Protein AF-A0A4R1EXM4-F1 (afdb_monomer_lite)

pLDDT: mean 75.03, std 13.16, ran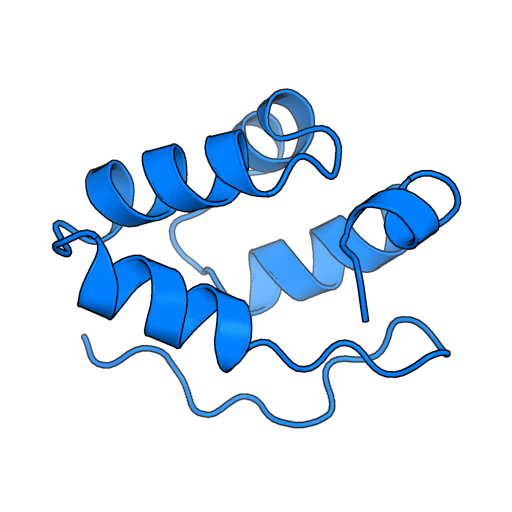ge [45.34, 89.5]

Foldseek 3Di:
DQLVVCLVVLVLLLVVVCVLVVQDDPVLSVVCSSPPVSQLVCQCVRVVDDSVLSVCSVVQQDQDPVSDRPDRPRRDD

Sequence (77 aa):
MHMNELAGKWHEIKGSIKEYFANFTDDDMLEIEADHEKLLGKVQQRYNLDEEGAEALISNMKIADDGKIIDSSIPPE

Structure (mmCIF, N/CA/C/O backbone):
data_AF-A0A4R1EXM4-F1
#
_entry.id   AF-A0A4R1EXM4-F1
#
loop_
_atom_site.group_PDB
_atom_site.id
_atom_site.type_symbol
_atom_site.label_atom_id
_atom_site.label_alt_id
_atom_site.label_comp_id
_atom_site.label_asym_id
_atom_site.label_entity_id
_atom_site.label_seq_id
_atom_site.pdbx_PDB_ins_code
_atom_site.Cartn_x
_atom_site.Cartn_y
_atom_site.Cartn_z
_atom_site.occupancy
_atom_site.B_iso_or_equiv
_atom_site.auth_seq_id
_atom_site.auth_comp_id
_atom_site.auth_asym_id
_atom_site.auth_atom_id
_atom_site.pdbx_PDB_model_num
ATOM 1 N N . MET A 1 1 ? 17.609 -1.227 2.500 1.00 45.34 1 MET A N 1
ATOM 2 C CA . MET A 1 1 ? 17.698 -1.649 1.086 1.00 45.34 1 MET A CA 1
ATOM 3 C C . MET A 1 1 ? 16.846 -0.680 0.291 1.00 45.34 1 MET A C 1
ATOM 5 O O . MET A 1 1 ? 15.758 -0.369 0.756 1.00 45.34 1 MET A O 1
ATOM 9 N N . HIS A 1 2 ? 17.354 -0.118 -0.805 1.00 49.91 2 HIS A N 1
ATOM 10 C CA . HIS A 1 2 ? 16.588 0.834 -1.615 1.00 49.91 2 HIS A CA 1
ATOM 11 C C . HIS A 1 2 ? 15.622 0.065 -2.528 1.00 49.91 2 HIS A C 1
ATOM 13 O O . HIS A 1 2 ? 16.042 -0.857 -3.224 1.00 49.91 2 HIS A O 1
ATOM 19 N N . MET A 1 3 ? 14.346 0.469 -2.555 1.00 57.62 3 MET A N 1
ATOM 20 C CA . MET A 1 3 ? 13.302 -0.099 -3.431 1.00 57.62 3 MET A CA 1
ATOM 21 C C . MET A 1 3 ? 13.709 -0.139 -4.918 1.00 57.62 3 MET A C 1
ATOM 23 O O . MET A 1 3 ? 13.254 -1.000 -5.663 1.00 57.62 3 MET A O 1
ATOM 27 N N . ASN A 1 4 ? 14.660 0.707 -5.326 1.00 58.47 4 ASN A N 1
ATOM 28 C CA . ASN A 1 4 ? 15.223 0.750 -6.675 1.00 58.47 4 ASN A CA 1
ATOM 29 C C . ASN A 1 4 ? 15.822 -0.578 -7.179 1.00 58.47 4 ASN A C 1
ATOM 31 O O . ASN A 1 4 ? 15.804 -0.827 -8.381 1.00 58.47 4 ASN A O 1
ATOM 35 N N . GLU A 1 5 ? 16.357 -1.434 -6.303 1.00 60.94 5 GLU A N 1
ATOM 36 C CA . GLU A 1 5 ? 16.928 -2.735 -6.708 1.00 60.94 5 GLU A CA 1
ATOM 37 C C . GLU A 1 5 ? 15.859 -3.831 -6.855 1.00 60.94 5 GLU A C 1
ATOM 39 O O . GLU A 1 5 ? 16.103 -4.890 -7.436 1.00 60.94 5 GLU A O 1
ATOM 44 N N . LEU A 1 6 ? 14.645 -3.566 -6.368 1.00 65.25 6 LEU A N 1
ATOM 45 C CA . LEU A 1 6 ? 13.546 -4.522 -6.337 1.00 65.25 6 LEU A CA 1
ATOM 46 C C . LEU A 1 6 ? 12.743 -4.540 -7.640 1.00 65.25 6 LEU A C 1
ATOM 48 O O . LEU A 1 6 ? 11.957 -5.461 -7.829 1.00 65.25 6 LEU A O 1
ATOM 52 N N . ALA A 1 7 ? 12.979 -3.614 -8.577 1.00 67.12 7 ALA A N 1
ATOM 53 C CA . ALA A 1 7 ? 12.280 -3.560 -9.866 1.00 67.12 7 ALA A CA 1
ATOM 54 C C . ALA A 1 7 ? 12.363 -4.886 -10.652 1.00 67.12 7 ALA A C 1
ATOM 56 O O . ALA A 1 7 ? 11.371 -5.338 -11.220 1.00 67.12 7 ALA A O 1
ATOM 57 N N . GLY A 1 8 ? 13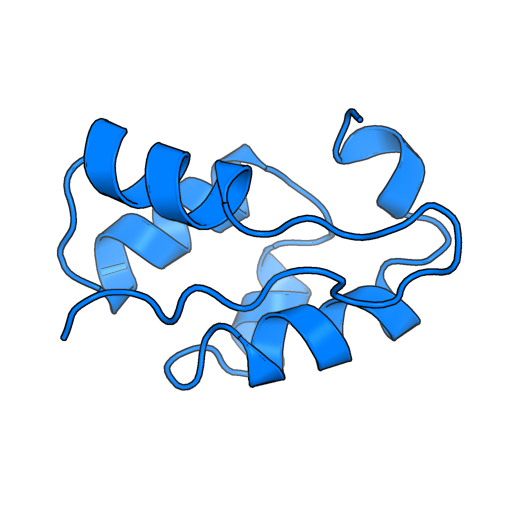.517 -5.567 -10.624 1.00 72.19 8 GLY A N 1
ATOM 58 C CA . GLY A 1 8 ? 13.694 -6.869 -11.283 1.00 72.19 8 GLY A CA 1
ATOM 59 C C . GLY A 1 8 ? 12.935 -8.024 -10.616 1.00 72.19 8 GLY A C 1
ATOM 60 O O . GLY A 1 8 ? 12.577 -8.987 -11.289 1.00 72.19 8 GLY A O 1
ATOM 61 N N . LYS A 1 9 ? 12.653 -7.912 -9.312 1.00 74.19 9 LYS A N 1
ATOM 62 C CA . LYS A 1 9 ? 11.903 -8.891 -8.504 1.00 74.19 9 LYS A CA 1
ATOM 63 C C . LYS A 1 9 ? 10.509 -8.387 -8.108 1.00 74.19 9 LYS A C 1
ATOM 65 O O . LYS A 1 9 ? 9.827 -9.026 -7.309 1.00 74.19 9 LYS A O 1
ATOM 70 N N . TRP A 1 10 ? 10.051 -7.268 -8.678 1.00 79.25 10 TRP A N 1
ATOM 71 C CA . TRP A 1 10 ? 8.802 -6.603 -8.290 1.00 79.25 10 TRP A CA 1
ATOM 72 C C . TRP A 1 10 ? 7.602 -7.535 -8.413 1.00 79.25 10 TRP A C 1
ATOM 74 O O . TRP A 1 10 ? 6.701 -7.515 -7.584 1.00 79.25 10 TRP A O 1
ATOM 84 N N . HIS A 1 11 ? 7.614 -8.409 -9.420 1.00 78.38 11 HIS A N 1
ATOM 85 C CA . HIS A 1 11 ? 6.551 -9.381 -9.639 1.00 78.38 11 HIS A CA 1
ATOM 86 C C . HIS A 1 11 ? 6.421 -10.417 -8.512 1.00 78.38 11 HIS A C 1
ATOM 88 O O . HIS A 1 11 ? 5.311 -10.859 -8.229 1.00 78.38 11 HIS A O 1
ATOM 94 N N . GLU A 1 12 ? 7.528 -10.803 -7.877 1.00 78.88 12 GLU A N 1
ATOM 95 C CA . GLU A 1 12 ? 7.520 -11.716 -6.728 1.00 78.88 12 GLU A CA 1
ATOM 96 C C . GLU A 1 12 ? 7.166 -10.952 -5.448 1.00 78.88 12 GLU A C 1
ATOM 98 O O . GLU A 1 12 ? 6.358 -11.393 -4.633 1.00 78.88 12 GLU A O 1
ATOM 103 N N . ILE A 1 13 ? 7.706 -9.741 -5.325 1.00 78.12 13 ILE A N 1
ATOM 104 C CA . ILE A 1 13 ? 7.536 -8.866 -4.170 1.00 78.12 13 ILE A CA 1
ATOM 105 C C . ILE A 1 13 ? 6.105 -8.343 -4.043 1.00 78.12 13 ILE A C 1
ATOM 107 O O . ILE A 1 13 ? 5.572 -8.321 -2.942 1.00 78.12 13 ILE A O 1
ATOM 111 N N . LYS A 1 14 ? 5.430 -7.980 -5.137 1.00 80.62 14 LYS A N 1
ATOM 112 C CA . LYS A 1 14 ? 4.049 -7.470 -5.086 1.00 80.62 14 LYS A CA 1
ATOM 113 C C . LYS A 1 14 ? 3.069 -8.440 -4.416 1.00 80.62 14 LYS A C 1
ATOM 115 O O . LYS A 1 14 ? 2.099 -7.990 -3.819 1.00 80.62 14 LYS A O 1
ATOM 120 N N . GLY A 1 15 ? 3.309 -9.754 -4.508 1.00 79.94 15 GLY A N 1
ATOM 121 C CA . GLY A 1 15 ? 2.483 -10.766 -3.843 1.00 79.94 15 GLY A CA 1
ATOM 122 C C . GLY A 1 15 ? 2.618 -10.654 -2.330 1.00 79.94 15 GLY A C 1
ATOM 123 O O . GLY A 1 15 ? 1.634 -10.427 -1.636 1.00 79.94 15 GLY A O 1
ATOM 124 N N . SER A 1 16 ? 3.863 -10.666 -1.862 1.00 78.88 16 SER A N 1
ATOM 125 C CA . SER A 1 16 ? 4.246 -10.384 -0.479 1.00 78.88 16 SER A CA 1
ATOM 126 C C . SER A 1 16 ? 3.688 -9.042 0.028 1.00 78.88 16 SER A C 1
ATOM 128 O O . SER A 1 16 ? 3.142 -8.968 1.128 1.00 78.88 16 SER A O 1
ATOM 130 N N . ILE A 1 17 ? 3.775 -7.978 -0.780 1.00 79.50 17 ILE A N 1
ATOM 131 C CA . ILE A 1 17 ? 3.260 -6.645 -0.433 1.00 79.50 17 ILE A CA 1
ATOM 132 C C . ILE A 1 17 ? 1.742 -6.661 -0.289 1.00 79.50 17 ILE A C 1
ATOM 134 O O . ILE A 1 17 ? 1.222 -6.127 0.683 1.00 79.50 17 ILE A O 1
ATOM 138 N N . LYS A 1 18 ? 1.030 -7.296 -1.217 1.00 81.38 18 LYS A N 1
ATOM 139 C CA . LYS A 1 18 ? -0.425 -7.454 -1.160 1.00 81.38 18 LYS A CA 1
ATOM 140 C C . LYS A 1 18 ? -0.875 -8.289 0.043 1.00 81.38 18 LYS A C 1
ATOM 142 O O . LYS A 1 18 ? -1.909 -7.995 0.630 1.00 81.38 18 LYS A O 1
ATOM 147 N N . GLU A 1 19 ? -0.117 -9.316 0.423 1.00 80.50 19 GLU A N 1
ATOM 148 C CA . GLU A 1 19 ? -0.402 -10.091 1.637 1.00 80.50 19 GLU A CA 1
ATOM 149 C C . GLU A 1 19 ? -0.205 -9.256 2.908 1.00 80.50 19 GLU A C 1
ATOM 151 O O . GLU A 1 19 ? -1.009 -9.356 3.833 1.00 80.50 19 GLU A O 1
ATOM 156 N N . TYR A 1 20 ? 0.825 -8.406 2.948 1.00 78.00 20 TYR A N 1
ATOM 157 C CA . TYR A 1 20 ? 1.051 -7.486 4.064 1.00 78.00 20 TYR A CA 1
ATOM 158 C C . TYR A 1 20 ? -0.009 -6.376 4.121 1.00 78.00 20 TYR A C 1
ATOM 160 O O . TYR A 1 20 ? -0.572 -6.082 5.175 1.00 78.00 20 TYR A O 1
ATOM 168 N N . PHE A 1 21 ? -0.319 -5.784 2.970 1.00 83.19 21 PHE A N 1
ATOM 169 C CA . PHE A 1 21 ? -1.319 -4.742 2.827 1.00 83.19 21 PHE A CA 1
ATOM 170 C C . PHE A 1 21 ? -2.630 -5.325 2.298 1.00 83.19 21 PHE A C 1
ATOM 172 O O . PHE A 1 21 ? -2.949 -5.198 1.118 1.00 83.19 21 PHE A O 1
ATOM 179 N N . ALA A 1 22 ? -3.435 -5.909 3.186 1.00 79.81 22 ALA A N 1
ATOM 180 C CA . ALA A 1 22 ? -4.725 -6.507 2.826 1.00 79.81 22 ALA A CA 1
ATOM 181 C C . ALA A 1 22 ? -5.694 -5.548 2.090 1.00 79.81 22 ALA A C 1
ATOM 183 O O . ALA A 1 22 ? -6.584 -6.003 1.372 1.00 79.81 22 ALA A O 1
ATOM 184 N N . ASN A 1 23 ? -5.521 -4.228 2.245 1.00 82.00 23 ASN A N 1
ATOM 185 C CA . ASN A 1 23 ? -6.313 -3.199 1.558 1.00 82.00 23 ASN A CA 1
ATOM 186 C C . ASN A 1 23 ? -5.798 -2.833 0.155 1.00 82.00 23 ASN A C 1
ATOM 188 O O . ASN A 1 23 ? -6.429 -2.026 -0.534 1.00 82.00 23 ASN A O 1
ATOM 192 N N . PHE A 1 24 ? -4.659 -3.375 -0.273 1.00 86.06 24 PHE A N 1
ATOM 193 C CA . PHE A 1 24 ? -4.084 -3.095 -1.583 1.00 86.06 24 PHE A CA 1
ATOM 194 C C . PHE A 1 24 ? -4.531 -4.133 -2.607 1.00 86.06 24 PHE A C 1
ATOM 196 O O . PHE A 1 24 ? -4.632 -5.329 -2.331 1.00 86.06 24 PHE A O 1
ATOM 203 N N . THR A 1 25 ? -4.793 -3.663 -3.823 1.00 85.81 25 THR A N 1
ATOM 204 C CA . THR A 1 25 ? -5.179 -4.518 -4.948 1.00 85.81 25 THR A CA 1
ATOM 205 C C . THR A 1 25 ? -4.015 -4.741 -5.906 1.00 85.81 25 THR A C 1
ATOM 207 O O . THR A 1 25 ? -3.009 -4.032 -5.866 1.00 85.81 25 THR A O 1
ATOM 210 N N . ASP A 1 26 ? -4.151 -5.728 -6.797 1.00 84.75 26 ASP A N 1
ATOM 211 C CA . ASP A 1 26 ? -3.176 -5.950 -7.869 1.00 84.75 26 ASP A CA 1
ATOM 212 C C . ASP A 1 26 ? -2.985 -4.703 -8.743 1.00 84.75 26 ASP A C 1
ATOM 214 O O . ASP A 1 26 ? -1.883 -4.475 -9.225 1.00 84.75 26 ASP A O 1
ATOM 218 N N . ASP A 1 27 ? -4.028 -3.884 -8.905 1.00 87.44 27 ASP A N 1
ATOM 219 C CA . ASP A 1 27 ? -3.971 -2.629 -9.655 1.00 87.44 27 ASP A CA 1
ATOM 220 C C . ASP A 1 27 ? -3.100 -1.585 -8.942 1.00 87.44 27 ASP A C 1
ATOM 222 O O . ASP A 1 27 ? -2.186 -1.036 -9.547 1.00 87.44 27 ASP A O 1
ATOM 226 N N . ASP A 1 28 ? -3.260 -1.421 -7.621 1.00 87.62 28 ASP A N 1
ATOM 227 C CA . ASP A 1 28 ? -2.388 -0.535 -6.838 1.00 87.62 28 ASP A CA 1
ATOM 228 C C . ASP A 1 28 ? -0.922 -0.978 -6.931 1.00 87.62 28 ASP A C 1
ATOM 230 O O . ASP A 1 28 ? -0.032 -0.152 -7.107 1.00 87.62 28 ASP A O 1
ATOM 234 N N . MET A 1 29 ? -0.662 -2.288 -6.860 1.00 85.06 29 MET A N 1
ATOM 235 C CA . MET A 1 29 ? 0.684 -2.848 -7.035 1.00 85.06 29 MET A CA 1
ATOM 236 C C . MET A 1 29 ? 1.253 -2.598 -8.437 1.00 85.06 29 MET A C 1
ATOM 238 O O . MET A 1 29 ? 2.466 -2.452 -8.602 1.00 85.06 29 MET A O 1
ATOM 242 N N . LEU A 1 30 ? 0.404 -2.574 -9.462 1.00 85.00 30 LEU A N 1
ATOM 243 C CA . LEU A 1 30 ? 0.823 -2.232 -10.816 1.00 85.00 30 LEU A CA 1
ATOM 244 C C . LEU A 1 30 ? 1.120 -0.744 -10.941 1.00 85.00 30 LEU A C 1
ATOM 246 O O . LEU A 1 30 ? 2.100 -0.411 -11.587 1.00 85.00 30 LEU A O 1
ATOM 250 N N . GLU A 1 31 ? 0.340 0.129 -10.305 1.00 85.44 31 GLU A N 1
ATOM 251 C CA . GLU A 1 31 ? 0.584 1.573 -10.331 1.00 85.44 31 GLU A CA 1
ATOM 252 C C . GLU A 1 31 ? 1.850 1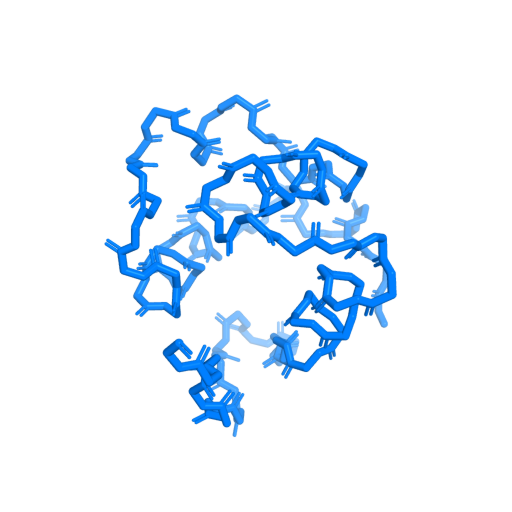.971 -9.570 1.00 85.44 31 GLU A C 1
ATOM 254 O O . GLU A 1 31 ? 2.541 2.904 -9.983 1.00 85.44 31 GLU A O 1
ATOM 259 N N . ILE A 1 32 ? 2.157 1.275 -8.472 1.00 86.25 32 ILE A N 1
ATOM 260 C CA . ILE A 1 32 ? 3.330 1.547 -7.636 1.00 86.25 32 ILE A CA 1
ATOM 261 C C . ILE A 1 32 ? 4.630 1.247 -8.383 1.00 86.25 32 ILE A C 1
ATOM 263 O O . ILE A 1 32 ? 5.580 1.986 -8.203 1.00 86.25 32 ILE A O 1
ATOM 267 N N . GLU A 1 33 ? 4.696 0.228 -9.246 1.00 82.19 33 GLU A N 1
ATOM 268 C CA . GLU A 1 33 ? 5.879 -0.050 -10.093 1.00 82.19 33 GLU A CA 1
ATOM 269 C C . GLU A 1 33 ? 7.233 -0.103 -9.342 1.00 82.19 33 GLU A C 1
ATOM 271 O O . GLU A 1 33 ? 8.248 0.361 -9.856 1.00 82.19 33 GLU A O 1
ATOM 276 N N . ALA A 1 34 ? 7.275 -0.663 -8.126 1.00 77.38 34 ALA A N 1
ATOM 277 C CA . ALA A 1 34 ? 8.457 -0.636 -7.245 1.00 77.38 34 ALA A CA 1
ATOM 278 C C . ALA A 1 34 ? 8.936 0.772 -6.838 1.00 77.38 34 ALA A C 1
ATOM 280 O O . ALA A 1 34 ? 10.071 0.944 -6.391 1.00 77.38 34 ALA A O 1
ATOM 281 N N . ASP A 1 35 ? 8.067 1.771 -6.957 1.00 83.62 35 ASP A N 1
ATOM 282 C CA . ASP A 1 35 ? 8.329 3.145 -6.568 1.00 83.62 35 ASP A CA 1
ATOM 283 C C . ASP A 1 35 ? 7.910 3.391 -5.114 1.00 83.62 35 ASP A C 1
ATOM 285 O O . ASP A 1 35 ? 6.762 3.182 -4.708 1.00 83.62 35 ASP A O 1
ATOM 289 N N . HIS A 1 36 ? 8.870 3.834 -4.310 1.00 82.19 36 HIS A N 1
ATOM 290 C CA . HIS A 1 36 ? 8.654 4.080 -2.891 1.00 82.19 36 HIS A CA 1
ATOM 291 C C . HIS A 1 36 ? 7.688 5.246 -2.642 1.00 82.19 36 HIS A C 1
ATOM 293 O O . HIS A 1 36 ? 6.838 5.153 -1.758 1.00 82.19 36 HIS A O 1
ATOM 299 N N . GLU A 1 37 ? 7.783 6.324 -3.423 1.00 85.06 37 GLU A N 1
ATOM 300 C CA . GLU A 1 37 ? 6.934 7.508 -3.256 1.00 85.06 37 GLU A CA 1
ATOM 301 C C . GLU A 1 37 ? 5.479 7.181 -3.602 1.00 85.06 37 GLU A C 1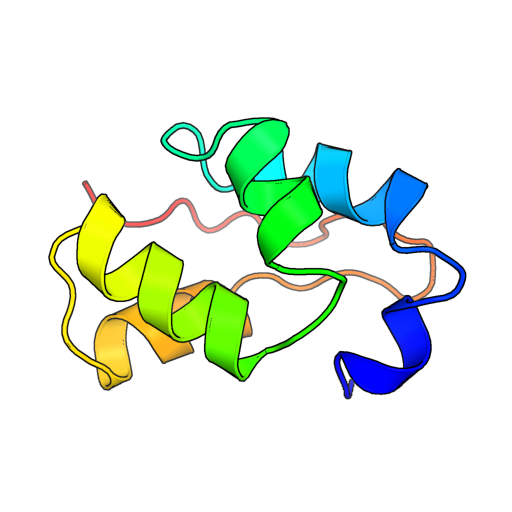
ATOM 303 O O . GLU A 1 37 ? 4.556 7.558 -2.873 1.00 85.06 37 GLU A O 1
ATOM 308 N N . LYS A 1 38 ? 5.259 6.399 -4.667 1.00 87.69 38 LYS A N 1
ATOM 309 C CA . LYS A 1 38 ? 3.920 5.913 -5.021 1.00 87.69 38 LYS A CA 1
ATOM 310 C C . LYS A 1 38 ? 3.345 4.983 -3.956 1.00 87.69 38 LYS A C 1
ATOM 312 O O . LYS A 1 38 ? 2.165 5.113 -3.623 1.00 87.69 38 LYS A O 1
ATOM 317 N N . LEU A 1 39 ? 4.150 4.066 -3.408 1.00 85.19 39 LEU A N 1
ATOM 318 C CA . LEU A 1 39 ? 3.722 3.188 -2.315 1.00 85.19 39 LEU A CA 1
ATOM 319 C C . LEU A 1 39 ? 3.301 4.019 -1.099 1.00 85.19 39 LEU A C 1
ATOM 321 O O . LEU A 1 39 ? 2.207 3.820 -0.578 1.00 85.19 39 LEU A O 1
ATOM 325 N N . LEU A 1 40 ? 4.120 4.995 -0.706 1.00 87.62 40 LEU A N 1
ATOM 326 C CA . LEU A 1 40 ? 3.849 5.901 0.407 1.00 87.62 40 LEU A CA 1
ATOM 327 C C . LEU A 1 40 ? 2.541 6.671 0.215 1.00 87.62 40 LEU A C 1
ATOM 329 O O . LEU A 1 40 ? 1.690 6.659 1.104 1.00 87.62 40 LEU A O 1
ATOM 333 N N . GLY A 1 41 ? 2.331 7.275 -0.956 1.00 89.38 41 GLY A N 1
ATOM 334 C CA . GLY A 1 41 ? 1.086 7.980 -1.266 1.00 89.38 41 GLY A CA 1
ATOM 335 C C . GLY A 1 41 ? -0.137 7.061 -1.207 1.00 89.38 41 GLY A C 1
ATOM 336 O O . GLY A 1 41 ? -1.160 7.413 -0.619 1.00 89.38 41 GLY A O 1
ATOM 337 N N . LYS A 1 42 ? -0.030 5.842 -1.747 1.00 89.06 42 LYS A N 1
ATOM 338 C CA . LYS A 1 42 ? -1.110 4.849 -1.684 1.00 89.06 42 LYS A CA 1
ATOM 339 C C . LYS A 1 42 ? -1.399 4.407 -0.252 1.00 89.06 42 LYS A C 1
ATOM 341 O O . LYS A 1 42 ? -2.570 4.300 0.104 1.00 89.06 42 LYS A O 1
ATOM 346 N N . VAL A 1 43 ? -0.375 4.186 0.576 1.00 87.19 43 VAL A N 1
ATOM 347 C CA . VAL A 1 43 ? -0.544 3.761 1.976 1.00 87.19 43 VAL A CA 1
ATOM 348 C C . VAL A 1 43 ? -1.251 4.853 2.771 1.00 87.19 43 VAL A C 1
ATOM 350 O O . VAL A 1 43 ? -2.247 4.552 3.427 1.00 87.19 43 VAL A O 1
ATOM 353 N N . GLN A 1 44 ? -0.826 6.113 2.635 1.00 88.94 44 GLN A N 1
ATOM 354 C CA . GLN A 1 44 ? -1.488 7.258 3.270 1.00 88.94 44 GLN A CA 1
ATOM 355 C C . GLN A 1 44 ? -2.978 7.320 2.907 1.00 88.94 44 GLN A C 1
ATOM 357 O O . GLN A 1 44 ? -3.833 7.449 3.779 1.00 88.94 44 GLN A O 1
ATOM 362 N N . GLN A 1 45 ? -3.317 7.157 1.623 1.00 88.81 45 GLN A N 1
ATOM 363 C CA . GLN A 1 45 ? -4.708 7.214 1.159 1.00 88.81 45 GLN A CA 1
ATOM 364 C C . GLN A 1 45 ? -5.543 6.002 1.607 1.00 88.81 45 GLN A C 1
ATOM 366 O O . GLN A 1 45 ? -6.705 6.162 1.978 1.00 88.81 45 GLN A O 1
ATOM 371 N N . ARG A 1 46 ? -4.971 4.791 1.570 1.00 85.88 46 ARG A N 1
ATOM 372 C CA . ARG A 1 46 ? -5.665 3.529 1.883 1.00 85.88 46 ARG A CA 1
ATOM 373 C C . ARG A 1 46 ? -5.881 3.320 3.376 1.00 85.88 46 ARG A C 1
ATOM 375 O O . ARG A 1 46 ? -6.955 2.874 3.764 1.00 85.88 46 ARG A O 1
ATOM 382 N N . TYR A 1 47 ? -4.866 3.619 4.179 1.00 85.38 47 TYR A N 1
ATOM 383 C CA . TYR A 1 47 ? -4.874 3.413 5.627 1.00 85.38 47 TYR A CA 1
ATOM 384 C C . TYR A 1 47 ? -5.183 4.695 6.408 1.00 85.38 47 TYR A C 1
ATOM 386 O O . TYR A 1 47 ? -5.290 4.644 7.625 1.00 85.38 47 TYR A O 1
ATOM 394 N N . ASN A 1 48 ? -5.367 5.832 5.724 1.00 87.94 48 ASN A N 1
ATOM 395 C CA . ASN A 1 48 ? -5.622 7.134 6.349 1.00 87.94 48 ASN A CA 1
ATOM 396 C C . ASN A 1 48 ? -4.548 7.507 7.390 1.00 87.94 48 ASN A C 1
ATOM 398 O O . ASN A 1 48 ? -4.849 7.994 8.475 1.00 87.94 48 ASN A O 1
ATOM 402 N N . LEU A 1 49 ? -3.287 7.235 7.045 1.00 86.50 49 LEU A N 1
ATOM 403 C CA . LEU A 1 49 ? -2.119 7.511 7.877 1.00 86.50 49 LEU A CA 1
ATOM 404 C C . LEU A 1 49 ? -1.402 8.765 7.383 1.00 86.50 49 LEU A C 1
ATOM 406 O O . LEU A 1 49 ? -1.355 9.019 6.179 1.00 86.50 49 LEU A O 1
ATOM 410 N N . ASP A 1 50 ? -0.797 9.500 8.310 1.00 89.50 50 ASP A N 1
ATOM 411 C CA . ASP A 1 50 ? 0.176 10.545 7.998 1.00 89.50 50 ASP A CA 1
ATOM 412 C C . ASP A 1 50 ? 1.474 9.955 7.424 1.00 89.50 50 ASP A C 1
ATOM 414 O O . ASP A 1 50 ? 1.730 8.751 7.526 1.00 89.50 50 ASP A O 1
ATOM 418 N N . GLU A 1 51 ? 2.307 10.822 6.844 1.00 86.69 51 GLU A N 1
ATOM 419 C CA . GLU A 1 51 ? 3.595 10.475 6.229 1.00 86.69 51 GLU A CA 1
ATOM 420 C C . GLU A 1 51 ? 4.447 9.576 7.135 1.00 86.69 51 GLU A C 1
ATOM 422 O O . GLU A 1 51 ? 4.851 8.500 6.705 1.00 86.69 51 GLU A O 1
ATOM 427 N N . GLU A 1 52 ? 4.600 9.930 8.416 1.00 86.88 52 GLU A N 1
ATOM 428 C CA . GLU A 1 52 ? 5.358 9.130 9.388 1.00 86.88 52 GLU A CA 1
ATOM 429 C C . GLU A 1 52 ? 4.765 7.730 9.603 1.00 86.88 52 GLU A C 1
ATOM 431 O O . GLU A 1 52 ? 5.499 6.747 9.701 1.00 86.88 52 GLU A O 1
ATOM 436 N N . GLY A 1 53 ? 3.436 7.616 9.674 1.00 85.25 53 GLY A N 1
ATOM 437 C CA . GLY A 1 53 ? 2.760 6.331 9.854 1.00 85.25 53 GLY A CA 1
ATOM 438 C C . GLY A 1 53 ? 2.902 5.448 8.617 1.00 85.25 53 GLY A C 1
ATOM 439 O O . GLY A 1 53 ? 3.189 4.255 8.723 1.00 85.25 53 GLY A O 1
ATOM 440 N N . ALA A 1 54 ? 2.758 6.042 7.436 1.00 86.44 54 ALA A N 1
ATOM 441 C CA . ALA A 1 54 ? 2.924 5.347 6.170 1.00 86.44 54 ALA A CA 1
ATOM 442 C C 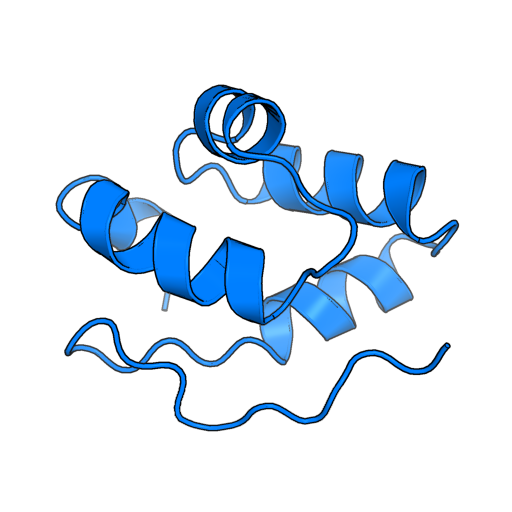. ALA A 1 54 ? 4.387 4.932 5.928 1.00 86.44 54 ALA A C 1
ATOM 444 O O . ALA A 1 54 ? 4.636 3.789 5.542 1.00 86.44 54 ALA A O 1
ATOM 445 N N . GLU A 1 55 ? 5.354 5.805 6.218 1.00 84.88 55 GLU A N 1
ATOM 446 C CA . GLU A 1 55 ? 6.784 5.487 6.160 1.00 84.88 55 GLU A CA 1
ATOM 447 C C . GLU A 1 55 ? 7.138 4.385 7.151 1.00 84.88 55 GLU A C 1
ATOM 449 O O . GLU A 1 55 ? 7.864 3.457 6.796 1.00 84.88 55 GLU A O 1
ATOM 454 N N . ALA A 1 56 ? 6.601 4.434 8.373 1.00 83.19 56 ALA A N 1
ATOM 455 C CA . ALA A 1 56 ? 6.811 3.386 9.359 1.00 83.19 56 ALA A CA 1
ATOM 456 C C . ALA A 1 56 ? 6.295 2.036 8.853 1.00 83.19 56 ALA A C 1
ATOM 458 O O . ALA A 1 56 ? 7.013 1.050 8.976 1.00 83.19 56 ALA A O 1
ATOM 459 N N . LEU A 1 57 ? 5.114 1.974 8.228 1.00 80.88 57 LEU A N 1
ATOM 460 C CA . LEU A 1 57 ? 4.596 0.730 7.645 1.00 80.88 57 LEU A CA 1
ATOM 461 C C . LEU A 1 57 ? 5.475 0.187 6.517 1.00 80.88 57 LEU A C 1
ATOM 463 O O . LEU A 1 57 ? 5.753 -1.011 6.471 1.00 80.88 57 LEU A O 1
ATOM 467 N N . ILE A 1 58 ? 5.933 1.057 5.620 1.00 80.00 58 ILE A N 1
ATOM 468 C CA . ILE A 1 58 ? 6.787 0.661 4.495 1.00 80.00 58 ILE A CA 1
ATOM 469 C C . ILE A 1 58 ? 8.180 0.249 4.980 1.00 80.00 58 ILE A C 1
ATOM 471 O O . ILE A 1 58 ? 8.748 -0.722 4.489 1.00 80.00 58 ILE A O 1
ATOM 475 N N . SER A 1 59 ? 8.717 0.948 5.976 1.00 77.06 59 SER A N 1
ATOM 476 C CA . SER A 1 59 ? 10.000 0.642 6.615 1.00 77.06 59 SER A CA 1
ATOM 477 C C . SER A 1 59 ? 9.937 -0.648 7.439 1.00 77.06 59 SER A C 1
ATOM 479 O O . SER A 1 59 ? 10.897 -1.422 7.491 1.00 77.06 59 SER A O 1
ATOM 481 N N . ASN A 1 60 ? 8.786 -0.907 8.061 1.00 72.56 60 ASN A N 1
ATOM 482 C CA . ASN A 1 60 ? 8.524 -2.111 8.836 1.00 72.56 60 ASN A CA 1
ATOM 483 C C . ASN A 1 60 ? 8.331 -3.343 7.940 1.00 72.56 60 ASN A C 1
ATOM 485 O O . ASN A 1 60 ? 8.664 -4.456 8.348 1.00 72.56 60 ASN A O 1
ATOM 489 N N . MET A 1 61 ? 7.903 -3.154 6.689 1.00 73.44 61 MET A N 1
ATOM 490 C CA . MET A 1 61 ? 7.986 -4.192 5.671 1.00 73.44 61 MET A CA 1
ATOM 491 C C . MET A 1 61 ? 9.456 -4.510 5.354 1.00 73.44 61 MET A C 1
ATOM 493 O O . MET A 1 61 ? 10.102 -3.919 4.487 1.00 73.44 61 MET A O 1
ATOM 497 N N . LYS A 1 62 ? 9.990 -5.525 6.032 1.00 61.47 62 LYS A N 1
ATOM 498 C CA . LYS A 1 62 ? 11.298 -6.092 5.710 1.00 61.47 62 LYS A CA 1
ATOM 499 C C . LYS A 1 62 ? 11.169 -7.191 4.668 1.00 61.47 62 LYS A C 1
ATOM 501 O O . LYS A 1 62 ? 10.825 -8.331 4.983 1.00 61.47 62 LYS A O 1
ATOM 506 N N . ILE A 1 63 ? 11.516 -6.848 3.433 1.00 62.19 63 ILE A N 1
ATOM 507 C CA . ILE A 1 63 ? 11.747 -7.817 2.362 1.00 62.19 63 ILE A CA 1
ATOM 508 C C . ILE A 1 63 ? 13.188 -8.316 2.496 1.00 62.19 63 ILE A C 1
ATOM 510 O O . ILE A 1 63 ? 14.130 -7.529 2.418 1.00 62.19 63 ILE A O 1
ATOM 514 N N . ALA A 1 64 ? 13.373 -9.611 2.745 1.00 59.50 64 ALA A N 1
ATOM 515 C CA . ALA A 1 64 ? 14.693 -10.233 2.684 1.00 59.50 64 ALA A CA 1
ATOM 516 C C . ALA A 1 64 ? 15.253 -10.188 1.255 1.00 59.50 64 ALA A C 1
ATOM 518 O O . ALA A 1 64 ? 14.485 -10.172 0.298 1.00 59.50 64 ALA A O 1
ATOM 519 N N . ASP A 1 65 ? 16.578 -10.278 1.096 1.00 53.59 65 ASP A N 1
ATOM 520 C CA . ASP A 1 65 ? 17.265 -10.396 -0.210 1.00 53.59 65 ASP A CA 1
ATOM 521 C C . ASP A 1 65 ? 16.661 -11.467 -1.151 1.00 53.59 65 ASP A C 1
ATOM 523 O O . ASP A 1 65 ? 16.749 -11.376 -2.381 1.00 53.59 65 ASP A O 1
ATOM 527 N N . ASP A 1 66 ? 16.013 -12.481 -0.572 1.00 53.28 66 ASP A N 1
ATOM 528 C CA . ASP A 1 66 ? 15.342 -13.584 -1.266 1.00 53.28 66 ASP A CA 1
ATOM 529 C C . ASP A 1 66 ? 13.889 -13.270 -1.696 1.00 53.28 66 ASP A C 1
ATOM 531 O O . ASP A 1 66 ? 13.225 -14.114 -2.281 1.00 53.28 66 ASP A O 1
ATOM 535 N N . GLY A 1 67 ? 13.362 -12.072 -1.417 1.00 56.31 67 GLY A N 1
ATOM 536 C CA . GLY A 1 67 ? 11.980 -11.679 -1.744 1.00 56.31 67 GLY A CA 1
ATOM 537 C C . GLY A 1 67 ? 10.920 -12.110 -0.718 1.00 56.31 67 GLY A C 1
ATOM 538 O O . GLY 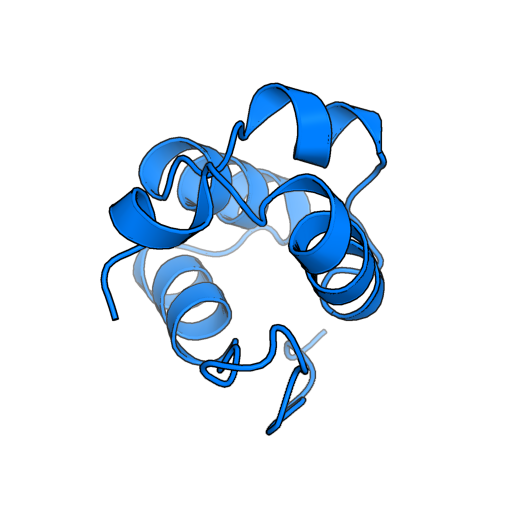A 1 67 ? 9.729 -11.875 -0.925 1.00 56.31 67 GLY A O 1
ATOM 539 N N . LYS A 1 68 ? 11.330 -12.713 0.406 1.00 56.25 68 LYS A N 1
ATOM 540 C CA . LYS A 1 68 ? 10.432 -13.130 1.497 1.00 56.25 68 LYS A CA 1
ATOM 541 C C . LYS A 1 68 ? 10.237 -12.032 2.536 1.00 56.25 68 LYS A C 1
ATOM 543 O O . LYS A 1 68 ? 11.212 -11.418 2.965 1.00 56.25 68 LYS A O 1
ATOM 548 N N . ILE A 1 69 ? 9.001 -11.843 3.000 1.00 59.09 69 ILE A N 1
ATOM 549 C CA . ILE A 1 69 ? 8.723 -11.000 4.171 1.00 59.09 69 ILE A CA 1
ATOM 550 C C . ILE A 1 69 ? 9.185 -11.743 5.421 1.00 59.09 69 ILE A C 1
ATOM 552 O O . ILE A 1 69 ? 8.713 -12.844 5.700 1.00 59.09 69 ILE A O 1
ATOM 556 N N . ILE A 1 70 ? 10.149 -11.163 6.136 1.00 57.03 70 ILE A N 1
ATOM 557 C CA . ILE A 1 70 ? 10.760 -11.789 7.322 1.00 57.03 70 ILE A CA 1
ATOM 558 C C . ILE A 1 70 ? 10.187 -11.291 8.646 1.00 57.03 70 ILE A C 1
ATOM 560 O O . ILE A 1 70 ? 10.373 -11.957 9.658 1.00 57.03 70 ILE A O 1
ATOM 564 N N . ASP A 1 71 ? 9.480 -10.163 8.646 1.00 54.47 71 ASP A N 1
ATOM 565 C CA . ASP A 1 71 ? 8.768 -9.673 9.821 1.00 54.47 71 ASP A CA 1
ATOM 566 C C . ASP A 1 71 ? 7.472 -9.000 9.368 1.00 54.47 71 ASP A C 1
ATOM 568 O O . ASP A 1 71 ? 7.492 -8.004 8.647 1.00 54.47 71 ASP A O 1
ATOM 572 N N . SER A 1 72 ? 6.346 -9.613 9.734 1.00 52.97 72 SER A N 1
ATOM 573 C CA . SER A 1 72 ? 5.004 -9.067 9.550 1.00 52.97 72 SER A CA 1
ATOM 574 C C . SER A 1 72 ? 4.498 -8.613 10.912 1.00 52.97 72 SER A C 1
ATOM 576 O O . SER A 1 72 ? 3.585 -9.203 11.491 1.00 52.97 72 SER A O 1
ATOM 578 N N . SER A 1 73 ? 5.124 -7.580 11.477 1.00 52.47 73 SER A N 1
ATOM 579 C CA . SER A 1 73 ? 4.411 -6.772 12.462 1.00 52.47 73 SER A CA 1
ATOM 580 C C . SER A 1 73 ? 3.295 -6.062 11.696 1.00 52.47 73 SER A C 1
ATOM 582 O O . SER A 1 73 ? 3.522 -5.096 10.968 1.00 52.47 73 SER A O 1
ATOM 584 N N . ILE A 1 74 ? 2.123 -6.689 11.747 1.00 53.25 74 ILE A N 1
ATOM 585 C CA . ILE A 1 74 ? 0.865 -6.309 11.103 1.00 53.25 74 ILE A CA 1
ATOM 586 C C . ILE A 1 74 ? 0.625 -4.803 11.317 1.00 53.25 74 ILE A C 1
ATOM 588 O O . ILE A 1 74 ? 0.824 -4.335 12.443 1.00 53.25 74 ILE A O 1
ATOM 592 N N . PRO A 1 75 ? 0.225 -4.033 10.283 1.00 53.56 75 PRO A N 1
ATOM 593 C CA . PRO A 1 75 ? -0.160 -2.637 10.476 1.00 53.56 75 PRO A CA 1
ATOM 594 C C . PRO A 1 75 ? -1.254 -2.550 11.556 1.00 53.56 75 PRO A C 1
ATOM 596 O O . PRO A 1 75 ? -2.199 -3.339 11.488 1.00 53.56 75 PRO A O 1
ATOM 599 N N . PRO A 1 76 ? -1.152 -1.655 12.559 1.00 49.97 76 PRO A N 1
ATOM 600 C CA . PRO A 1 76 ? -2.256 -1.453 13.491 1.00 49.97 76 PRO A CA 1
ATOM 601 C C . PRO A 1 76 ? -3.508 -1.031 12.704 1.00 49.97 76 PRO A C 1
ATOM 603 O O . PRO A 1 76 ? -3.394 -0.216 11.786 1.00 49.97 76 PRO A O 1
ATOM 606 N N . GLU A 1 77 ? -4.652 -1.650 13.027 1.00 51.91 77 GLU A N 1
ATOM 607 C CA . GLU A 1 77 ? -5.978 -1.302 12.480 1.00 51.91 77 GLU A CA 1
ATOM 608 C C . GLU A 1 77 ? -6.293 0.194 12.596 1.00 51.91 77 GLU A C 1
ATOM 610 O O . GLU A 1 77 ? -5.963 0.792 13.650 1.00 51.91 77 GLU A O 1
#

Secondary structure (DSSP, 8-state):
--GGGGGGGHHHHHHHHHHH-TT--HHHHHHHTT-HHHHHHHHHHHHT--HHHHHHHHHH-EE-TTS-EEE------

Organism: NCBI:txid634765

Radius of gyration: 11.27 Å; chains: 1; bounding box: 24×24×25 Å

InterPro domains:
  IPR008462 CsbD-like domain [PF05532] (5-48)
  IPR036629 YjbJ superfamily [G3DSA:1.10.1470.10] (1-63)
  IPR036629 YjbJ superfamily [SSF69047] (1-59)